Protein AF-A0A4R3SSQ3-F1 (afdb_monomer_lite)

Foldseek 3Di:
DDPPPPPVCVVCDVVSVVVVVVVVVVVCQVVVVVVCVVVVHPDGPLLCQLVVCCVVPNDDDLVRSCVVVVHDSVSSVVSVVVVVVSD

Secondary structure (DSSP, 8-state):
-------HHHHHHHHHHHHHHHHHHHHHHHHHHHHHHHTT----HHHHHHHHHHHHHSS--HHHHHHHHT--HHHHHHHHHHHHHH-

Sequence (87 aa):
MTEKRKDYSRAAGAAALGARLRRLSERLDRETAEIYVARGIRFEQRWFGVLNQIVLNGPMTVGDIAEALCITHVSVSQARRALESAG

Structure (mmCIF, N/CA/C/O backbone):
data_AF-A0A4R3SSQ3-F1
#
_entry.id   AF-A0A4R3SSQ3-F1
#
loop_
_atom_site.group_PDB
_atom_site.id
_atom_site.type_symbol
_atom_site.label_atom_id
_atom_site.label_alt_id
_atom_site.label_comp_id
_atom_site.label_asym_id
_atom_site.label_entity_id
_atom_site.label_seq_id
_atom_site.pdbx_PDB_ins_code
_atom_site.Cartn_x
_atom_site.Cartn_y
_atom_site.Cartn_z
_atom_site.occupancy
_atom_site.B_iso_or_equiv
_atom_site.auth_seq_id
_atom_site.auth_comp_id
_atom_site.auth_asym_id
_atom_site.auth_atom_id
_atom_site.pdbx_PDB_model_num
ATOM 1 N N . MET A 1 1 ? 4.890 -20.501 -46.715 1.00 39.44 1 MET A N 1
ATOM 2 C CA . MET A 1 1 ? 5.984 -19.936 -45.899 1.00 39.44 1 MET A CA 1
ATOM 3 C C . MET A 1 1 ? 5.341 -19.211 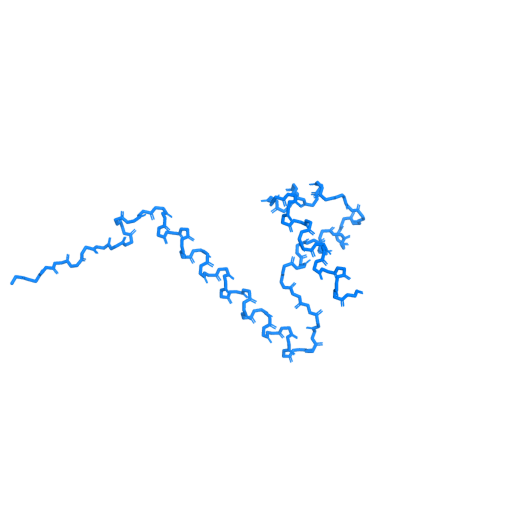-44.727 1.00 39.44 1 MET A C 1
ATOM 5 O O . MET A 1 1 ? 4.819 -18.123 -44.908 1.00 39.44 1 MET A O 1
ATOM 9 N N . THR A 1 2 ? 5.214 -19.872 -43.578 1.00 45.22 2 THR A N 1
ATOM 10 C CA . THR A 1 2 ? 4.481 -19.326 -42.426 1.00 45.22 2 THR A CA 1
ATOM 11 C C . THR A 1 2 ? 5.393 -18.343 -41.702 1.00 45.22 2 THR A C 1
ATOM 13 O O . THR A 1 2 ? 6.386 -18.758 -41.104 1.00 45.22 2 THR A O 1
ATOM 16 N N . GLU A 1 3 ? 5.098 -17.045 -41.790 1.00 53.94 3 GLU A N 1
ATOM 17 C CA . GLU A 1 3 ? 5.791 -16.022 -41.006 1.00 53.94 3 GLU A CA 1
ATOM 18 C C . GLU A 1 3 ? 5.697 -16.384 -39.522 1.00 53.94 3 GLU A C 1
ATOM 20 O O . GLU A 1 3 ? 4.622 -16.430 -38.918 1.00 53.94 3 GLU A O 1
ATOM 25 N N . LYS A 1 4 ? 6.849 -16.689 -38.927 1.00 58.66 4 LYS A N 1
ATOM 26 C CA . LYS A 1 4 ? 6.960 -16.980 -37.504 1.00 58.66 4 LYS A CA 1
ATOM 27 C C . LYS A 1 4 ? 6.717 -15.664 -36.766 1.00 58.66 4 LYS A C 1
ATOM 29 O O . LYS A 1 4 ? 7.622 -14.838 -36.668 1.00 58.66 4 LYS A O 1
ATOM 34 N N . ARG A 1 5 ? 5.477 -15.449 -36.308 1.00 63.81 5 ARG A N 1
ATOM 35 C CA . ARG A 1 5 ? 5.051 -14.256 -35.560 1.00 63.81 5 ARG A CA 1
ATOM 36 C C . ARG A 1 5 ? 6.093 -13.944 -34.487 1.00 63.81 5 ARG A C 1
ATOM 38 O O . ARG A 1 5 ? 6.312 -14.752 -33.584 1.00 63.81 5 ARG A O 1
ATOM 45 N N . LYS A 1 6 ? 6.780 -12.809 -34.650 1.00 61.81 6 LYS A N 1
ATOM 46 C CA . LYS A 1 6 ? 7.867 -12.358 -33.774 1.00 61.81 6 LYS A CA 1
ATOM 47 C C . LYS A 1 6 ? 7.370 -12.404 -32.330 1.00 61.81 6 LYS A C 1
ATOM 49 O O . LYS A 1 6 ? 6.297 -11.880 -32.037 1.00 61.81 6 LYS A O 1
ATOM 54 N N . ASP A 1 7 ? 8.126 -13.049 -31.445 1.00 72.06 7 ASP A N 1
ATOM 55 C CA . ASP A 1 7 ? 7.803 -13.091 -30.020 1.00 72.06 7 ASP A CA 1
ATOM 56 C C . ASP A 1 7 ? 7.856 -11.663 -29.458 1.00 72.06 7 ASP A C 1
ATOM 58 O O . ASP A 1 7 ? 8.925 -11.126 -29.158 1.00 72.06 7 ASP A O 1
ATOM 62 N N . TYR A 1 8 ? 6.680 -11.039 -29.354 1.00 68.19 8 TYR A N 1
ATOM 63 C CA . TYR A 1 8 ? 6.506 -9.675 -28.863 1.00 68.19 8 TYR A CA 1
ATOM 64 C C . TYR A 1 8 ? 7.118 -9.496 -27.472 1.00 68.19 8 TYR A C 1
ATOM 66 O O . TYR A 1 8 ? 7.711 -8.464 -27.178 1.00 68.19 8 TYR A O 1
ATOM 74 N N . SER A 1 9 ? 7.030 -10.524 -26.625 1.00 65.94 9 SER A N 1
ATOM 75 C CA . SER A 1 9 ? 7.545 -10.491 -25.254 1.00 65.94 9 SER A CA 1
ATOM 76 C C . SER A 1 9 ? 9.057 -10.357 -25.233 1.00 65.94 9 SER A C 1
ATOM 78 O O . SER A 1 9 ? 9.595 -9.591 -24.439 1.00 65.94 9 SER A O 1
ATOM 80 N N . ARG A 1 10 ? 9.728 -11.090 -26.123 1.00 65.81 10 ARG A N 1
ATOM 81 C CA . ARG A 1 10 ? 11.183 -11.073 -26.259 1.00 65.81 10 ARG A CA 1
ATOM 82 C C . ARG A 1 10 ? 11.673 -9.788 -26.926 1.00 65.81 10 ARG A C 1
ATOM 84 O O . ARG A 1 10 ? 12.722 -9.283 -26.550 1.00 65.81 10 ARG A O 1
ATOM 91 N N . ALA A 1 11 ? 10.897 -9.238 -27.863 1.00 69.31 11 ALA A N 1
ATOM 92 C CA . ALA A 1 11 ? 11.204 -7.972 -28.531 1.00 69.31 11 ALA A CA 1
ATOM 93 C C . ALA A 1 11 ? 11.006 -6.742 -27.625 1.00 69.31 11 ALA A C 1
ATOM 95 O O . ALA A 1 11 ? 11.785 -5.800 -27.700 1.00 69.31 11 ALA A O 1
ATOM 96 N N . ALA A 1 12 ? 9.987 -6.751 -26.762 1.00 76.06 12 ALA A N 1
ATOM 97 C CA . ALA A 1 12 ? 9.679 -5.644 -25.855 1.00 76.06 12 ALA A CA 1
ATOM 98 C C . ALA A 1 12 ? 10.474 -5.679 -24.529 1.00 76.06 12 ALA A C 1
ATOM 100 O O . ALA A 1 12 ? 10.409 -4.728 -23.749 1.00 76.06 12 ALA A O 1
ATOM 101 N N . GLY A 1 13 ? 11.230 -6.751 -24.260 1.00 79.56 13 GLY A N 1
ATOM 102 C CA . GLY A 1 13 ? 12.177 -6.831 -23.143 1.00 79.56 13 GLY A CA 1
ATOM 103 C C . GLY A 1 13 ? 11.562 -6.512 -21.771 1.00 79.56 13 GLY A C 1
ATOM 104 O O . GLY A 1 13 ? 10.461 -6.960 -21.440 1.00 79.56 13 GLY A O 1
ATOM 105 N N . ALA A 1 14 ? 12.270 -5.716 -20.962 1.00 79.69 14 ALA A N 1
ATOM 106 C CA . ALA A 1 14 ? 11.856 -5.354 -19.602 1.00 79.69 14 ALA A CA 1
ATOM 107 C C . ALA A 1 14 ? 10.504 -4.613 -19.540 1.00 79.69 14 ALA A C 1
ATOM 109 O O . ALA A 1 14 ? 9.757 -4.777 -18.574 1.00 79.69 14 ALA A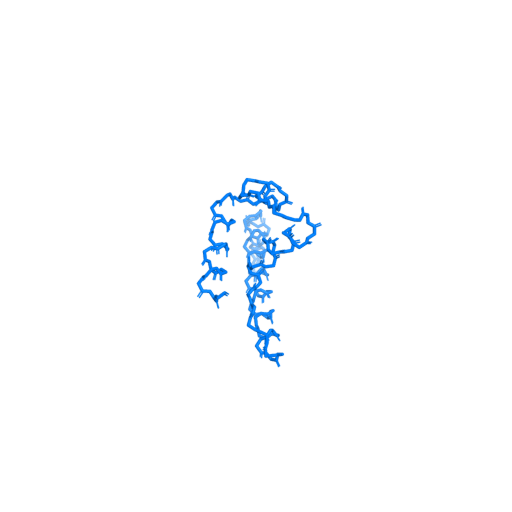 O 1
ATOM 110 N N . ALA A 1 15 ? 10.127 -3.868 -20.585 1.00 82.88 15 ALA A N 1
ATOM 111 C CA . ALA A 1 15 ? 8.835 -3.180 -20.636 1.00 82.88 15 ALA A CA 1
ATOM 112 C C . ALA A 1 15 ? 7.658 -4.170 -20.666 1.00 82.88 15 ALA A C 1
ATOM 114 O O . ALA A 1 15 ? 6.623 -3.947 -20.031 1.00 82.88 15 ALA A O 1
ATOM 115 N N . ALA A 1 16 ? 7.828 -5.311 -21.342 1.00 86.19 16 ALA A N 1
ATOM 116 C CA . ALA A 1 16 ? 6.820 -6.365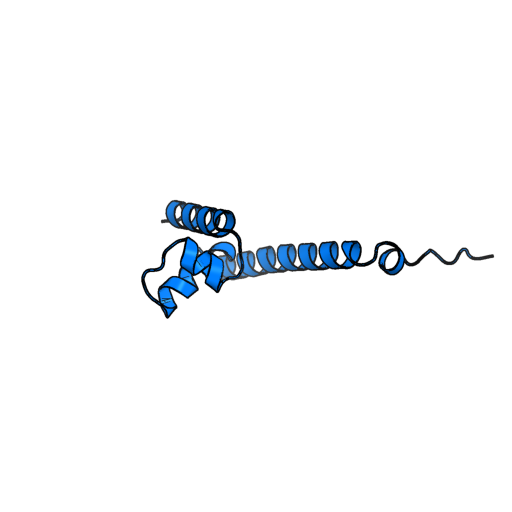 -21.356 1.00 86.19 16 ALA A CA 1
ATOM 117 C C . ALA A 1 16 ? 6.649 -7.014 -19.975 1.00 86.19 16 ALA A C 1
ATOM 119 O O . ALA A 1 16 ? 5.541 -7.427 -19.626 1.00 86.19 16 ALA A O 1
ATOM 120 N N . LEU A 1 17 ? 7.727 -7.112 -19.191 1.00 86.56 17 LEU A N 1
ATOM 121 C CA . LEU A 1 17 ? 7.677 -7.591 -17.811 1.00 86.56 17 LEU A CA 1
ATOM 122 C C . LEU A 1 17 ? 6.970 -6.577 -16.905 1.00 86.56 17 LEU A C 1
ATOM 124 O O . LEU A 1 17 ? 6.004 -6.945 -16.241 1.00 86.56 17 LEU A O 1
ATOM 128 N N . GLY A 1 18 ? 7.364 -5.302 -16.954 1.00 88.06 18 GLY A N 1
ATOM 129 C CA . GLY A 1 18 ? 6.717 -4.237 -16.179 1.00 88.06 18 GLY A CA 1
ATOM 130 C C . GLY A 1 18 ? 5.211 -4.146 -16.445 1.00 88.06 18 GLY A C 1
ATOM 131 O O . GLY A 1 18 ? 4.411 -4.101 -15.513 1.00 88.06 18 GLY A O 1
ATOM 132 N N . ALA A 1 19 ? 4.790 -4.240 -17.711 1.00 87.75 19 ALA A N 1
ATOM 133 C CA . ALA A 1 19 ? 3.370 -4.255 -18.066 1.00 87.75 19 ALA A CA 1
ATOM 134 C C . ALA A 1 19 ? 2.615 -5.479 -17.512 1.00 87.75 19 ALA A C 1
ATOM 136 O O . ALA A 1 19 ? 1.440 -5.367 -17.164 1.00 87.75 19 ALA A O 1
ATOM 137 N N . ARG A 1 20 ? 3.259 -6.652 -17.431 1.00 89.94 20 ARG A N 1
ATOM 138 C CA . ARG A 1 20 ? 2.661 -7.856 -16.824 1.00 89.94 20 ARG A CA 1
ATOM 139 C C . ARG A 1 20 ? 2.529 -7.722 -15.314 1.00 89.94 20 ARG A C 1
ATOM 141 O O . ARG A 1 20 ? 1.466 -8.044 -14.798 1.00 89.94 20 ARG A O 1
ATOM 148 N N . LEU A 1 21 ? 3.565 -7.221 -14.642 1.00 92.88 21 LEU A N 1
ATOM 149 C CA . LEU A 1 21 ? 3.538 -6.974 -13.200 1.00 92.88 21 LEU A CA 1
ATOM 150 C C . LEU A 1 21 ? 2.450 -5.961 -12.839 1.00 92.88 21 LEU A C 1
ATOM 152 O O . LEU A 1 21 ? 1.665 -6.216 -11.933 1.00 92.88 21 LEU A O 1
ATOM 156 N N . ARG A 1 22 ? 2.319 -4.878 -13.616 1.00 90.25 22 ARG A N 1
ATOM 157 C CA . ARG A 1 22 ? 1.230 -3.909 -13.435 1.00 90.25 22 ARG A CA 1
ATOM 158 C C . ARG A 1 22 ? -0.151 -4.555 -13.566 1.00 90.25 22 ARG A C 1
ATOM 160 O O . ARG A 1 22 ? -0.970 -4.402 -12.672 1.00 90.25 22 ARG A O 1
ATOM 167 N N . ARG A 1 23 ? -0.393 -5.334 -14.629 1.00 93.06 23 ARG A N 1
ATOM 168 C CA . ARG A 1 23 ? -1.675 -6.045 -14.810 1.00 93.06 23 ARG A CA 1
ATOM 169 C C . ARG A 1 23 ? -1.962 -7.049 -13.695 1.00 93.06 23 ARG A C 1
ATOM 171 O O . ARG A 1 23 ? -3.120 -7.231 -13.330 1.00 93.06 23 ARG A O 1
ATOM 178 N N . LEU A 1 24 ? -0.929 -7.722 -13.188 1.00 95.06 24 LEU A N 1
ATOM 179 C CA . LEU A 1 24 ? -1.066 -8.635 -12.058 1.00 95.06 24 LEU A CA 1
ATOM 180 C C . LEU A 1 24 ? -1.465 -7.871 -10.792 1.00 95.06 24 LEU A C 1
ATOM 182 O O . LEU A 1 24 ? -2.425 -8.273 -10.147 1.00 95.06 24 LEU A O 1
ATOM 186 N N . SER A 1 25 ? -0.793 -6.756 -10.489 1.00 90.94 25 SER A N 1
ATOM 187 C CA . SER A 1 25 ? -1.147 -5.877 -9.365 1.00 90.94 25 SER A CA 1
ATOM 188 C C . SER A 1 25 ? -2.595 -5.403 -9.464 1.00 90.94 25 SER A C 1
ATOM 190 O O . SER A 1 25 ? -3.371 -5.625 -8.546 1.00 90.94 25 SER A O 1
ATOM 192 N N . GLU A 1 26 ? -2.997 -4.863 -10.619 1.00 92.75 26 GLU A N 1
ATOM 193 C CA . GLU A 1 26 ? -4.372 -4.406 -10.857 1.00 92.75 26 GLU A CA 1
ATOM 194 C C . GLU A 1 26 ? -5.399 -5.532 -10.666 1.00 92.75 26 GLU A C 1
ATOM 196 O O . GLU A 1 26 ? -6.527 -5.279 -10.244 1.00 92.75 26 GLU A O 1
ATOM 201 N N . ARG A 1 27 ? -5.045 -6.780 -11.008 1.00 94.56 27 ARG A N 1
ATOM 202 C CA . ARG A 1 27 ? -5.922 -7.937 -10.791 1.00 94.56 27 ARG A CA 1
ATOM 203 C C . ARG A 1 27 ? -6.026 -8.294 -9.311 1.00 94.56 27 ARG A C 1
ATOM 205 O O . ARG A 1 27 ? -7.141 -8.482 -8.840 1.00 94.56 27 ARG A O 1
ATOM 212 N N . LEU A 1 28 ? -4.899 -8.345 -8.603 1.00 91.62 28 LEU A N 1
ATOM 213 C CA . LEU A 1 28 ? -4.862 -8.604 -7.163 1.00 91.62 28 LEU A CA 1
ATOM 214 C C . LEU A 1 28 ?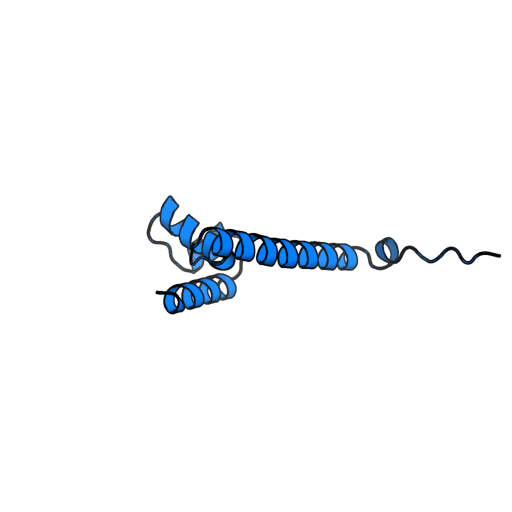 -5.673 -7.561 -6.391 1.00 91.62 28 LEU A C 1
ATOM 216 O O . LEU A 1 28 ? -6.449 -7.931 -5.513 1.00 91.62 28 LEU A O 1
ATOM 220 N N . ASP A 1 29 ? -5.553 -6.284 -6.753 1.00 88.88 29 ASP A N 1
ATOM 221 C CA . ASP A 1 29 ? -6.314 -5.205 -6.119 1.00 88.88 29 ASP A CA 1
ATOM 222 C C . ASP A 1 29 ? -7.828 -5.410 -6.278 1.00 88.88 29 ASP A C 1
ATOM 224 O O . ASP A 1 29 ? -8.568 -5.305 -5.299 1.00 88.88 29 ASP A O 1
ATOM 228 N N . ARG A 1 30 ? -8.296 -5.763 -7.487 1.00 91.69 30 ARG A N 1
ATOM 229 C CA . ARG A 1 30 ? -9.723 -6.039 -7.736 1.00 91.69 30 ARG A CA 1
ATOM 230 C C . ARG A 1 30 ? -10.220 -7.269 -6.984 1.00 91.69 30 ARG A C 1
ATOM 232 O O . ARG A 1 30 ? -11.218 -7.177 -6.279 1.00 91.69 30 ARG A O 1
ATOM 239 N N . GLU A 1 31 ? -9.517 -8.394 -7.109 1.00 93.81 31 GLU A N 1
ATOM 240 C CA . GLU A 1 31 ? -9.912 -9.657 -6.466 1.00 93.81 31 GLU A CA 1
ATOM 241 C C . GLU A 1 31 ? -9.950 -9.505 -4.936 1.00 93.81 31 GLU A C 1
ATOM 243 O O . GLU A 1 31 ? -10.875 -9.976 -4.276 1.00 93.81 31 GLU A O 1
ATOM 248 N N . THR A 1 32 ? -8.987 -8.785 -4.356 1.00 91.31 32 THR A N 1
ATOM 249 C CA . THR A 1 32 ? -8.947 -8.557 -2.905 1.00 91.31 32 THR A CA 1
ATOM 250 C C . THR A 1 32 ? -10.072 -7.626 -2.447 1.00 91.31 32 THR A C 1
ATOM 252 O O . THR A 1 32 ? -10.692 -7.878 -1.412 1.00 91.31 32 THR A O 1
ATOM 255 N N . ALA A 1 33 ? -10.394 -6.584 -3.222 1.00 91.00 33 ALA A N 1
ATOM 256 C CA . ALA A 1 33 ? -11.533 -5.711 -2.934 1.00 91.00 33 ALA A CA 1
ATOM 257 C C . ALA A 1 33 ? -12.864 -6.485 -2.931 1.00 91.00 33 ALA A C 1
ATOM 259 O O . ALA A 1 33 ? -13.672 -6.312 -2.018 1.00 91.00 33 ALA A O 1
ATOM 260 N N . GLU A 1 34 ? -13.068 -7.389 -3.893 1.00 93.81 34 GLU A N 1
ATOM 261 C CA . GLU A 1 34 ? -14.249 -8.263 -3.942 1.00 93.81 34 GLU A CA 1
ATOM 262 C C . GLU A 1 34 ? -14.338 -9.174 -2.708 1.00 93.81 34 GLU A C 1
ATOM 264 O O . GLU A 1 34 ? -15.417 -9.333 -2.135 1.00 93.81 34 GLU A O 1
ATOM 269 N N . ILE A 1 35 ? -13.207 -9.714 -2.237 1.00 94.62 35 ILE A N 1
ATOM 270 C CA . ILE A 1 35 ? -13.152 -10.530 -1.013 1.00 94.62 35 ILE A CA 1
ATOM 271 C C . ILE A 1 35 ? -13.552 -9.714 0.223 1.00 94.62 35 ILE A C 1
ATOM 273 O O . ILE A 1 35 ? -14.311 -10.215 1.058 1.00 94.62 35 ILE A O 1
ATOM 277 N N . TYR A 1 36 ? -13.062 -8.478 0.363 1.00 92.56 36 TYR A N 1
ATOM 278 C CA . TYR A 1 36 ? -13.444 -7.615 1.486 1.00 92.56 36 TYR A CA 1
ATOM 279 C C . TYR A 1 36 ? -14.946 -7.317 1.476 1.00 92.56 36 TYR A C 1
ATOM 281 O O . TYR A 1 36 ? -15.606 -7.503 2.501 1.00 92.56 36 TYR A O 1
ATOM 289 N N . VAL A 1 37 ? -15.504 -6.966 0.312 1.00 93.50 37 VAL A N 1
ATOM 290 C CA . VAL A 1 37 ? -16.948 -6.732 0.138 1.00 93.50 37 VAL A CA 1
ATOM 291 C C . VAL A 1 37 ? -17.760 -7.978 0.488 1.00 93.50 37 VAL A C 1
ATOM 293 O O . VAL A 1 37 ? -18.704 -7.887 1.273 1.00 93.50 37 VAL A O 1
ATOM 296 N N . ALA A 1 38 ? -17.369 -9.151 -0.018 1.00 96.06 38 ALA A N 1
ATOM 297 C CA . ALA A 1 38 ? -18.056 -10.416 0.255 1.00 96.06 38 ALA A CA 1
ATOM 298 C C . ALA A 1 38 ? -18.055 -10.794 1.747 1.00 96.06 38 ALA A C 1
ATOM 300 O O . ALA A 1 38 ? -18.932 -11.526 2.203 1.00 96.06 38 ALA A O 1
ATOM 301 N N . ARG A 1 39 ? -17.087 -10.287 2.518 1.00 95.81 39 ARG A N 1
ATOM 302 C CA . ARG A 1 39 ? -16.989 -10.480 3.973 1.00 95.81 39 ARG A CA 1
ATOM 303 C C . ARG A 1 39 ? -17.608 -9.342 4.790 1.00 95.81 39 ARG A C 1
ATOM 305 O O . ARG A 1 39 ? -17.525 -9.383 6.013 1.00 95.81 39 ARG A O 1
ATOM 312 N N . GLY A 1 40 ? -18.200 -8.333 4.149 1.00 94.88 40 GLY A N 1
ATOM 313 C CA . GLY A 1 40 ? -18.750 -7.158 4.833 1.00 94.88 40 GLY A CA 1
ATOM 314 C C . GLY A 1 40 ? -17.684 -6.267 5.481 1.00 94.88 40 GLY A C 1
ATOM 315 O O . GLY A 1 40 ? -17.990 -5.504 6.394 1.00 94.88 40 GLY A O 1
ATOM 316 N N . ILE A 1 41 ? -16.430 -6.364 5.035 1.00 92.44 41 ILE A N 1
ATOM 317 C CA . ILE A 1 41 ? -15.310 -5.580 5.556 1.00 92.44 41 ILE A CA 1
ATOM 318 C C . ILE A 1 41 ? -15.154 -4.329 4.685 1.00 92.44 41 ILE A C 1
ATOM 320 O O . ILE A 1 41 ? -14.858 -4.423 3.495 1.00 92.44 41 ILE A O 1
ATOM 324 N N . ARG A 1 42 ? -15.306 -3.138 5.276 1.00 90.00 42 ARG A N 1
ATOM 325 C CA . ARG A 1 42 ? -14.977 -1.868 4.610 1.00 90.00 42 ARG A CA 1
ATOM 326 C C . ARG A 1 42 ? -13.462 -1.656 4.668 1.00 90.00 42 ARG A C 1
ATOM 328 O O . ARG A 1 42 ? -12.962 -1.032 5.598 1.00 90.00 42 ARG A O 1
ATOM 335 N N . PHE A 1 43 ? -12.737 -2.210 3.701 1.00 90.69 43 PHE A N 1
ATOM 336 C CA . PHE A 1 43 ? -11.281 -2.097 3.626 1.00 90.69 43 PHE A CA 1
ATOM 337 C C . PHE A 1 43 ? -10.787 -2.063 2.179 1.00 90.69 43 PHE A C 1
ATOM 339 O O . PHE A 1 43 ? -11.298 -2.791 1.330 1.00 90.69 43 PHE A O 1
ATOM 346 N N . GLU A 1 44 ? -9.769 -1.246 1.902 1.00 89.31 44 GLU A N 1
ATOM 347 C CA . GLU A 1 44 ? -9.076 -1.216 0.614 1.00 89.31 44 GLU A CA 1
ATOM 348 C C . GLU A 1 44 ? -7.628 -1.687 0.754 1.00 89.31 44 GLU A C 1
ATOM 350 O O . GLU A 1 44 ? -6.912 -1.289 1.672 1.00 89.31 44 GLU A O 1
ATOM 355 N N . GLN A 1 45 ? -7.147 -2.460 -0.223 1.00 87.81 45 GLN A N 1
ATOM 356 C CA . GLN A 1 45 ? -5.785 -3.004 -0.218 1.00 87.81 45 GLN A CA 1
ATOM 357 C C . GLN A 1 45 ? -4.702 -1.924 -0.061 1.00 87.81 45 GLN A C 1
ATOM 359 O O . GLN A 1 45 ? -3.699 -2.136 0.621 1.00 87.81 45 GLN A O 1
ATOM 364 N N . ARG A 1 46 ? -4.923 -0.725 -0.621 1.00 90.06 46 ARG A N 1
ATOM 365 C CA . ARG A 1 46 ? -3.987 0.407 -0.519 1.00 90.06 46 ARG A CA 1
ATOM 366 C C . ARG A 1 46 ? -3.751 0.881 0.923 1.00 90.06 46 ARG A C 1
ATOM 368 O O . ARG A 1 46 ? -2.755 1.546 1.190 1.00 90.06 46 ARG A O 1
ATOM 375 N N . TRP A 1 47 ? -4.671 0.580 1.838 1.00 93.75 47 TRP A N 1
ATOM 376 C CA . TRP A 1 47 ? -4.582 0.961 3.246 1.00 93.75 47 TRP A CA 1
ATOM 377 C C . TRP A 1 47 ? -3.705 0.013 4.053 1.00 93.75 47 TRP A C 1
ATOM 379 O O . TRP A 1 47 ? -3.127 0.425 5.059 1.00 93.75 47 TRP A O 1
ATOM 389 N N . PHE A 1 48 ? -3.581 -1.237 3.596 1.00 93.38 48 PHE A N 1
ATOM 390 C CA . PHE A 1 48 ? -2.902 -2.303 4.320 1.00 93.38 48 PHE A CA 1
ATOM 391 C C . PHE A 1 48 ? -1.486 -1.919 4.729 1.00 93.38 48 PHE A C 1
ATOM 393 O O . PHE A 1 48 ? -1.164 -2.004 5.905 1.00 93.38 48 PHE A O 1
ATOM 400 N N . GLY A 1 49 ? -0.661 -1.443 3.792 1.00 94.75 49 GLY A N 1
ATOM 401 C CA . GLY A 1 49 ? 0.732 -1.102 4.086 1.00 94.75 49 GLY A CA 1
ATOM 402 C C . GLY A 1 49 ? 0.856 -0.071 5.209 1.00 94.75 49 GLY A C 1
ATOM 403 O O . GLY A 1 49 ? 1.547 -0.316 6.191 1.00 94.75 49 GLY A O 1
ATOM 404 N N . VAL A 1 50 ? 0.145 1.055 5.095 1.00 95.75 50 VAL A N 1
ATOM 405 C CA . VAL A 1 50 ? 0.198 2.148 6.080 1.00 95.75 50 VAL A CA 1
ATOM 406 C C . VAL A 1 50 ? -0.336 1.697 7.440 1.00 95.75 50 VAL A C 1
ATOM 408 O O . VAL A 1 50 ? 0.340 1.880 8.449 1.00 95.75 50 VAL A O 1
ATOM 411 N N . LEU A 1 51 ? -1.518 1.071 7.479 1.00 95.12 51 LEU A N 1
ATOM 412 C CA . LEU A 1 51 ? -2.117 0.615 8.736 1.00 95.12 51 LEU A CA 1
ATOM 413 C C . LEU A 1 51 ? -1.284 -0.473 9.408 1.00 95.12 51 LEU A C 1
ATOM 415 O O . LEU A 1 51 ? -1.073 -0.414 10.613 1.00 95.12 51 LEU A O 1
ATOM 419 N N . ASN A 1 52 ? -0.784 -1.444 8.645 1.00 96.56 52 ASN A N 1
ATOM 420 C CA . ASN A 1 52 ? -0.007 -2.548 9.192 1.00 96.56 52 ASN A CA 1
ATOM 421 C C . ASN A 1 52 ? 1.313 -2.057 9.806 1.00 96.56 52 ASN A C 1
ATOM 423 O O . ASN A 1 52 ? 1.705 -2.555 10.855 1.00 96.56 52 ASN A O 1
ATOM 427 N N . GLN A 1 53 ? 1.963 -1.046 9.212 1.00 97.81 53 GLN A N 1
ATOM 428 C CA . GLN A 1 53 ? 3.149 -0.424 9.814 1.00 97.81 53 GLN A CA 1
ATOM 429 C C . GLN A 1 53 ? 2.826 0.255 11.150 1.00 9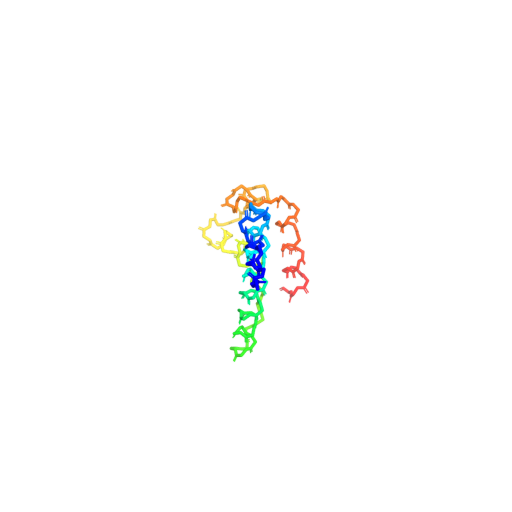7.81 53 GLN A C 1
ATOM 431 O O . GLN A 1 53 ? 3.565 0.074 12.113 1.00 97.81 53 GLN A O 1
ATOM 436 N N . ILE A 1 54 ? 1.696 0.963 11.239 1.00 96.31 54 ILE A N 1
ATOM 437 C CA . ILE A 1 54 ? 1.270 1.618 12.485 1.00 96.31 54 ILE A CA 1
ATOM 438 C C . ILE A 1 54 ? 0.878 0.589 13.554 1.00 96.31 54 ILE A C 1
ATOM 440 O O . ILE A 1 54 ? 1.212 0.747 14.724 1.00 96.31 54 ILE A O 1
ATOM 444 N N . VAL A 1 55 ? 0.189 -0.487 13.166 1.00 97.00 55 VAL A N 1
ATOM 445 C CA . VAL A 1 55 ? -0.208 -1.567 14.084 1.00 97.00 55 VAL A CA 1
ATOM 446 C C . VAL A 1 55 ? 1.015 -2.278 14.664 1.00 97.00 55 VAL A C 1
ATOM 448 O O . VAL A 1 55 ? 1.026 -2.588 15.852 1.00 97.00 55 VAL A O 1
ATOM 451 N N . LEU A 1 56 ? 2.037 -2.537 13.844 1.00 97.88 56 LEU A N 1
ATOM 452 C CA . LEU A 1 56 ? 3.223 -3.283 14.269 1.00 97.88 56 LEU A CA 1
ATOM 453 C C . LEU A 1 56 ? 4.237 -2.426 15.035 1.00 97.88 56 LEU A C 1
ATOM 455 O O . LEU A 1 56 ? 4.865 -2.930 15.962 1.00 97.88 56 LEU A O 1
ATOM 459 N N . ASN A 1 57 ? 4.400 -1.156 14.660 1.00 97.75 57 ASN A N 1
ATOM 460 C CA . ASN A 1 57 ? 5.490 -0.311 15.160 1.00 97.75 57 ASN A CA 1
ATOM 461 C C . ASN A 1 57 ? 5.011 0.905 15.972 1.00 97.75 57 ASN A C 1
ATOM 463 O O . ASN A 1 57 ? 5.832 1.655 16.495 1.00 97.75 57 ASN A O 1
ATOM 467 N N . GLY A 1 58 ? 3.698 1.111 16.096 1.00 97.31 58 GLY A N 1
ATOM 468 C CA . GLY A 1 58 ? 3.117 2.292 16.730 1.00 97.31 58 GLY A CA 1
ATOM 469 C C . GLY A 1 58 ? 3.074 3.515 15.802 1.00 97.31 58 GLY A C 1
ATOM 470 O O . GLY A 1 58 ? 3.164 3.385 14.581 1.00 97.31 58 GLY A O 1
ATOM 471 N N . PRO A 1 59 ? 2.890 4.728 16.351 1.00 97.00 59 PRO A N 1
ATOM 472 C CA . PRO A 1 59 ? 2.865 5.954 15.559 1.00 97.00 59 PRO A CA 1
ATOM 473 C C . PRO A 1 59 ? 4.156 6.137 14.750 1.00 97.00 59 PRO A C 1
ATOM 475 O O . PRO A 1 59 ? 5.248 6.149 15.310 1.00 97.00 59 PRO A O 1
ATOM 478 N N . MET A 1 60 ? 4.020 6.321 13.437 1.00 97.88 60 MET A N 1
ATOM 479 C CA . MET A 1 60 ? 5.133 6.521 12.504 1.00 97.88 60 MET A CA 1
ATOM 480 C C . MET A 1 60 ? 4.895 7.765 11.650 1.00 97.88 60 MET A C 1
ATOM 482 O O . MET A 1 60 ? 3.747 8.116 11.351 1.00 97.88 60 MET A O 1
ATOM 4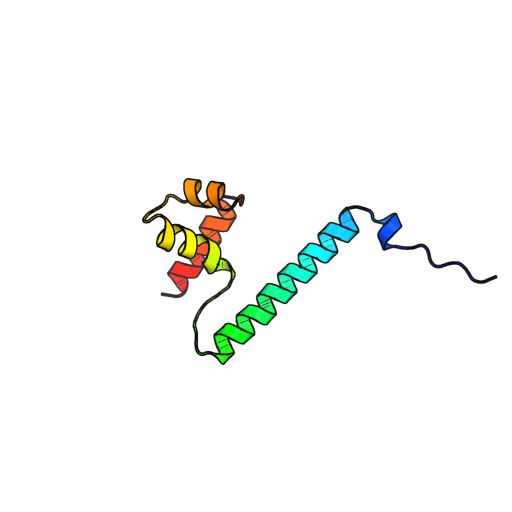86 N N . THR A 1 61 ? 5.966 8.432 11.219 1.00 97.56 61 THR A N 1
ATOM 487 C CA . THR A 1 61 ? 5.842 9.539 10.265 1.00 97.56 61 THR A CA 1
ATOM 488 C C . THR A 1 61 ? 5.592 9.022 8.844 1.00 97.56 61 THR A C 1
ATOM 490 O O . THR A 1 61 ? 5.841 7.862 8.516 1.00 97.56 61 THR A O 1
ATOM 493 N N . VAL A 1 62 ? 5.134 9.905 7.948 1.00 96.88 62 VAL A N 1
ATOM 494 C CA . VAL A 1 62 ? 5.007 9.583 6.512 1.00 96.88 62 VAL A CA 1
ATOM 495 C C . VAL A 1 62 ? 6.345 9.139 5.912 1.00 96.88 62 VAL A C 1
ATOM 497 O O . VAL A 1 62 ? 6.346 8.287 5.026 1.00 96.88 62 VAL A O 1
ATOM 500 N N . GLY A 1 63 ? 7.459 9.712 6.384 1.00 97.88 63 GLY A N 1
ATOM 501 C CA . GLY A 1 63 ? 8.802 9.345 5.936 1.00 97.88 63 GLY A CA 1
ATOM 502 C C . GLY A 1 63 ? 9.179 7.933 6.360 1.00 97.88 63 GLY A C 1
ATOM 503 O O . GLY A 1 63 ? 9.526 7.128 5.501 1.00 97.88 63 GLY A O 1
ATOM 504 N N . ASP A 1 64 ? 8.992 7.605 7.640 1.00 98.19 64 ASP A N 1
ATOM 505 C CA . ASP A 1 64 ? 9.320 6.274 8.170 1.00 98.19 64 ASP A CA 1
ATOM 506 C C . ASP A 1 64 ? 8.527 5.177 7.446 1.00 98.19 64 ASP A C 1
ATOM 508 O O . ASP A 1 64 ? 9.064 4.134 7.082 1.00 98.19 64 ASP A O 1
ATOM 512 N N . ILE A 1 65 ? 7.238 5.423 7.177 1.00 98.19 65 ILE A N 1
ATOM 513 C CA . ILE A 1 65 ? 6.389 4.470 6.449 1.00 98.19 65 ILE A CA 1
ATOM 514 C C . ILE A 1 65 ? 6.825 4.345 4.982 1.00 98.19 65 ILE A C 1
ATOM 516 O O . ILE A 1 65 ? 6.810 3.243 4.432 1.00 98.19 65 ILE A O 1
ATOM 520 N N . ALA A 1 66 ? 7.201 5.449 4.330 1.00 98.25 66 ALA A N 1
ATOM 521 C CA . ALA A 1 66 ? 7.671 5.428 2.945 1.00 98.25 66 ALA A CA 1
ATOM 522 C C . ALA A 1 66 ? 8.960 4.605 2.807 1.00 98.25 66 ALA A C 1
ATOM 524 O O . ALA A 1 66 ? 9.064 3.781 1.895 1.00 98.25 66 ALA A O 1
ATOM 525 N N . GLU A 1 67 ? 9.894 4.779 3.742 1.00 98.00 67 GLU A N 1
ATOM 526 C CA . GLU A 1 67 ? 11.131 4.004 3.819 1.00 98.00 67 GLU A CA 1
ATOM 527 C C . GLU A 1 67 ? 10.846 2.520 4.087 1.00 98.00 67 GLU A C 1
ATOM 529 O O . GLU A 1 67 ? 11.259 1.667 3.297 1.00 98.00 67 GLU A O 1
ATOM 534 N N . ALA A 1 68 ? 10.056 2.212 5.121 1.00 97.62 68 ALA A N 1
ATOM 535 C CA . ALA A 1 68 ? 9.730 0.839 5.516 1.00 97.62 68 ALA A CA 1
ATOM 536 C C . ALA A 1 68 ? 9.019 0.039 4.411 1.00 97.62 68 ALA A C 1
ATOM 538 O O . ALA A 1 68 ? 9.213 -1.169 4.287 1.00 97.62 68 ALA A O 1
ATOM 539 N N . LEU A 1 69 ? 8.188 0.703 3.603 1.00 96.44 69 LEU A N 1
ATOM 540 C CA . LEU A 1 69 ? 7.459 0.077 2.496 1.00 96.44 69 LEU A CA 1
ATOM 541 C C . LEU A 1 69 ? 8.190 0.186 1.150 1.00 96.44 69 LEU A C 1
ATOM 543 O O . LEU A 1 69 ? 7.704 -0.361 0.161 1.00 96.44 69 LEU A O 1
ATOM 547 N N . CYS A 1 70 ? 9.324 0.890 1.092 1.00 97.06 70 CYS A N 1
ATOM 548 C CA . CYS A 1 70 ? 10.049 1.207 -0.140 1.00 97.06 70 CYS A CA 1
ATOM 549 C C . CYS A 1 70 ? 9.150 1.841 -1.223 1.00 97.06 70 CYS A C 1
ATOM 551 O O . CYS A 1 70 ? 9.226 1.495 -2.405 1.00 97.06 70 CYS A O 1
ATOM 553 N N . ILE A 1 71 ? 8.287 2.778 -0.821 1.00 95.31 71 ILE A N 1
ATOM 554 C CA . ILE A 1 71 ? 7.391 3.530 -1.714 1.00 95.31 71 ILE A CA 1
ATOM 555 C C . ILE A 1 71 ? 7.600 5.036 -1.555 1.00 95.31 71 ILE A C 1
ATOM 557 O O . ILE A 1 71 ? 8.304 5.508 -0.671 1.00 95.31 71 ILE A O 1
ATOM 561 N N . THR A 1 72 ? 6.973 5.833 -2.418 1.00 97.81 72 THR A N 1
ATOM 562 C CA . THR A 1 72 ? 7.106 7.292 -2.342 1.00 97.81 72 THR A CA 1
ATOM 563 C C . THR A 1 72 ? 6.282 7.885 -1.194 1.00 97.81 72 THR A C 1
ATOM 565 O O . THR A 1 72 ? 5.177 7.424 -0.899 1.00 97.81 72 THR A O 1
ATOM 568 N N . HIS A 1 73 ? 6.749 9.005 -0.626 1.00 97.44 73 HIS A N 1
ATOM 569 C CA . HIS A 1 73 ? 5.989 9.797 0.356 1.00 97.44 73 HIS A CA 1
ATOM 570 C C . HIS A 1 73 ? 4.605 10.215 -0.176 1.00 97.44 73 HIS A C 1
ATOM 572 O O . HIS A 1 73 ? 3.635 10.310 0.581 1.00 97.44 73 HIS A O 1
ATOM 578 N N . VAL A 1 74 ? 4.497 10.446 -1.492 1.00 97.69 74 VAL A N 1
ATOM 579 C CA . VAL A 1 74 ? 3.227 10.748 -2.168 1.00 97.69 74 VAL A CA 1
ATOM 580 C C . VAL A 1 74 ? 2.264 9.563 -2.073 1.00 97.69 74 VAL A C 1
ATOM 582 O O . VAL A 1 74 ? 1.099 9.770 -1.742 1.00 97.69 74 VAL A O 1
ATOM 585 N N . SER A 1 75 ? 2.742 8.333 -2.289 1.00 95.69 75 SER A N 1
ATOM 586 C CA . SER A 1 75 ? 1.918 7.115 -2.199 1.00 95.69 75 SER A CA 1
ATOM 587 C C . SER A 1 75 ? 1.378 6.906 -0.782 1.00 95.69 75 SER A C 1
ATOM 589 O O . SER A 1 75 ? 0.183 6.675 -0.604 1.00 95.69 75 SER A O 1
ATOM 591 N N . VAL A 1 76 ? 2.230 7.085 0.236 1.00 97.44 76 VAL A N 1
ATOM 592 C CA . VAL A 1 76 ? 1.818 7.040 1.652 1.00 97.44 76 VAL A CA 1
ATOM 593 C C . VAL A 1 76 ? 0.779 8.121 1.951 1.00 97.44 76 VAL A C 1
ATOM 595 O O . VAL A 1 76 ? -0.251 7.848 2.563 1.00 97.44 76 VAL A O 1
ATOM 598 N N . SER A 1 77 ? 1.003 9.347 1.471 1.00 96.75 77 SER A N 1
ATOM 599 C CA . SER A 1 77 ? 0.073 10.463 1.681 1.00 96.75 77 SER A CA 1
ATOM 600 C C . SER A 1 77 ? -1.291 10.221 1.031 1.00 96.75 77 SER A C 1
ATOM 602 O O . SER A 1 77 ? -2.315 10.582 1.609 1.00 96.75 77 SER A O 1
ATOM 604 N N . GLN A 1 78 ? -1.325 9.609 -0.155 1.00 96.44 78 GLN A N 1
ATOM 605 C CA . GLN A 1 78 ? -2.568 9.234 -0.832 1.00 96.44 78 GLN A CA 1
ATOM 606 C C . GLN A 1 78 ? -3.316 8.139 -0.067 1.00 96.44 78 GLN A C 1
ATOM 608 O O . GLN A 1 78 ? -4.524 8.264 0.129 1.00 96.44 78 GLN A O 1
ATOM 613 N N . ALA A 1 79 ? -2.612 7.108 0.410 1.00 95.25 79 ALA A N 1
ATOM 614 C CA . ALA A 1 79 ? -3.205 6.053 1.230 1.00 95.25 79 ALA A CA 1
ATOM 615 C C . ALA A 1 79 ? -3.767 6.604 2.551 1.00 95.25 79 ALA A C 1
ATOM 617 O O . ALA A 1 79 ? -4.909 6.300 2.889 1.00 95.25 79 ALA A O 1
ATOM 618 N N . ARG A 1 80 ? -3.022 7.481 3.243 1.00 94.69 80 ARG A N 1
ATOM 619 C CA . ARG A 1 80 ? -3.484 8.169 4.463 1.00 94.69 80 ARG A CA 1
ATOM 620 C C . ARG A 1 80 ? -4.750 8.989 4.212 1.00 94.69 80 ARG A C 1
ATOM 622 O O . ARG A 1 80 ? -5.710 8.857 4.955 1.00 94.69 80 ARG A O 1
ATOM 629 N N . ARG A 1 81 ? -4.779 9.808 3.154 1.00 95.62 81 ARG A N 1
ATOM 630 C CA . ARG A 1 81 ? -5.967 10.614 2.809 1.00 95.62 81 ARG A CA 1
ATOM 631 C C . ARG A 1 81 ? -7.182 9.745 2.485 1.00 95.62 81 ARG A C 1
ATOM 633 O O . ARG A 1 81 ? -8.288 10.085 2.883 1.00 95.62 81 ARG A O 1
ATOM 640 N N . ALA A 1 82 ? -6.978 8.642 1.764 1.00 93.81 82 ALA A N 1
ATOM 641 C CA . ALA A 1 82 ? -8.051 7.700 1.459 1.00 93.81 82 ALA A CA 1
ATOM 642 C C . ALA A 1 82 ? -8.598 7.039 2.735 1.00 93.81 82 ALA A C 1
ATOM 644 O O . ALA A 1 82 ? -9.812 6.942 2.883 1.00 93.81 82 ALA A O 1
ATOM 645 N N . LEU A 1 83 ? -7.716 6.657 3.666 1.00 92.50 83 LEU A N 1
ATOM 646 C CA . LEU A 1 83 ? -8.102 6.159 4.988 1.00 92.50 83 LEU A CA 1
ATOM 647 C C . LEU A 1 83 ? -8.939 7.177 5.757 1.00 92.50 83 LEU A C 1
ATOM 649 O O . LEU A 1 83 ? -10.061 6.870 6.126 1.00 92.50 83 LEU A O 1
ATOM 653 N N . GLU A 1 84 ? -8.442 8.404 5.906 1.00 92.50 84 GLU A N 1
ATOM 654 C CA . GLU A 1 84 ? -9.151 9.475 6.624 1.00 92.50 84 GLU A CA 1
ATOM 655 C C . GLU A 1 84 ? -10.525 9.788 6.025 1.00 92.50 84 GLU A C 1
ATOM 657 O O . GLU A 1 84 ? -11.454 10.143 6.744 1.00 92.50 84 GLU A O 1
ATOM 662 N N . SER A 1 85 ? -10.676 9.649 4.705 1.00 93.25 85 SER A N 1
ATOM 663 C CA . SER A 1 85 ? -11.972 9.834 4.047 1.00 93.25 85 SER A CA 1
ATOM 664 C C . SER A 1 85 ? -12.961 8.689 4.290 1.00 93.25 85 SER A C 1
ATOM 666 O O . SER A 1 85 ? -14.164 8.881 4.116 1.00 93.25 85 SER A O 1
ATOM 668 N N . ALA A 1 86 ? -12.474 7.504 4.668 1.00 89.94 86 ALA A N 1
ATOM 669 C CA . ALA A 1 86 ? -13.296 6.320 4.903 1.00 89.94 86 ALA A CA 1
ATOM 670 C C . ALA A 1 86 ? -13.882 6.252 6.327 1.00 89.94 86 ALA A C 1
ATOM 672 O O . ALA A 1 86 ? -14.869 5.524 6.525 1.00 89.94 86 ALA A O 1
ATOM 673 N N . GLY A 1 87 ? -13.319 7.026 7.262 1.00 81.69 87 GLY A N 1
ATOM 674 C CA . GLY A 1 87 ? -13.694 7.113 8.680 1.00 81.69 87 GLY A CA 1
ATOM 675 C C . GLY A 1 87 ? -12.577 6.657 9.608 1.00 81.69 87 GLY A C 1
ATOM 676 O O . GLY A 1 87 ? -12.905 6.431 10.791 1.00 81.69 87 GLY A O 1
#

pLDDT: mean 89.06, std 12.28, range [39.44, 98.25]

Radius of gyration: 18.53 Å; chains: 1; bounding box: 31×31×63 Å